Protein AF-A0ABC8TXB7-F1 (afdb_monomer_lite)

Structure (mmCIF, N/CA/C/O backbone):
data_AF-A0ABC8TXB7-F1
#
_entry.id   AF-A0ABC8TXB7-F1
#
loop_
_atom_site.group_PDB
_atom_site.id
_atom_site.type_symbol
_atom_site.label_atom_id
_atom_site.label_alt_id
_atom_site.label_comp_id
_atom_site.label_asym_id
_atom_site.label_entity_id
_atom_site.label_seq_id
_atom_site.pdbx_PDB_ins_code
_atom_site.Cartn_x
_atom_site.Cartn_y
_atom_site.Cartn_z
_atom_site.occupancy
_atom_site.B_iso_or_equiv
_atom_site.auth_seq_id
_atom_site.auth_comp_id
_atom_site.auth_asym_id
_atom_site.auth_atom_id
_atom_site.pdbx_PDB_model_num
ATOM 1 N N . MET A 1 1 ? 2.587 63.667 43.432 1.00 40.84 1 MET A N 1
ATOM 2 C CA . MET A 1 1 ? 2.588 63.448 41.969 1.00 40.84 1 MET A CA 1
ATOM 3 C C . MET A 1 1 ? 3.119 62.035 41.774 1.00 40.84 1 MET A C 1
ATOM 5 O O . MET A 1 1 ? 4.238 61.789 42.187 1.00 40.84 1 MET A O 1
ATOM 9 N N . SER A 1 2 ? 2.221 61.054 41.638 1.00 45.91 2 SER A N 1
ATOM 10 C CA . SER A 1 2 ? 1.922 60.368 40.360 1.00 45.91 2 SER A CA 1
ATOM 11 C C . SER A 1 2 ? 3.067 59.429 39.947 1.00 45.91 2 SER A C 1
ATOM 13 O O . SER A 1 2 ? 4.200 59.868 39.918 1.00 45.91 2 SER A O 1
ATOM 15 N N . SER A 1 3 ? 2.925 58.165 39.566 1.00 48.38 3 SER A N 1
ATOM 16 C CA . SER A 1 3 ? 1.823 57.213 39.469 1.00 48.38 3 SER A CA 1
ATOM 17 C C . SER A 1 3 ? 2.471 55.848 39.182 1.00 48.38 3 SER A C 1
ATOM 19 O O . SER A 1 3 ? 3.453 55.772 38.454 1.00 48.38 3 SER A O 1
ATOM 21 N N . ARG A 1 4 ? 1.905 54.792 39.772 1.00 57.88 4 ARG A N 1
ATOM 22 C CA . ARG A 1 4 ? 1.674 53.439 39.226 1.00 57.88 4 ARG A CA 1
ATOM 23 C C . ARG A 1 4 ? 2.416 53.061 37.930 1.00 57.88 4 ARG A C 1
ATOM 25 O O . ARG A 1 4 ? 2.112 53.590 36.867 1.00 57.88 4 ARG A O 1
ATOM 32 N N . GLY A 1 5 ? 3.234 52.016 38.015 1.00 49.91 5 GLY A N 1
ATOM 33 C CA . GLY A 1 5 ? 3.730 51.269 36.859 1.00 49.91 5 GLY A CA 1
ATOM 34 C C . GLY A 1 5 ? 4.076 49.828 37.226 1.00 49.91 5 GLY A C 1
ATOM 35 O O . GLY A 1 5 ? 5.193 49.390 36.987 1.00 49.91 5 GLY A O 1
ATOM 36 N N . GLY A 1 6 ? 3.150 49.117 37.881 1.00 49.91 6 GLY A N 1
ATOM 37 C CA . GLY A 1 6 ? 3.267 47.673 38.080 1.00 49.91 6 GLY A CA 1
ATOM 38 C C . GLY A 1 6 ? 3.176 46.974 36.727 1.00 49.91 6 GLY A C 1
ATOM 39 O O . GLY A 1 6 ? 2.152 47.055 36.054 1.00 49.91 6 GLY A O 1
ATOM 40 N N . SER A 1 7 ? 4.263 46.340 36.306 1.00 57.38 7 SER A N 1
ATOM 41 C CA . SER A 1 7 ? 4.310 45.506 35.112 1.00 57.38 7 SER A CA 1
ATOM 42 C C . SER A 1 7 ? 3.600 44.176 35.386 1.00 57.38 7 SER A C 1
ATOM 44 O O . SER A 1 7 ? 4.249 43.177 35.692 1.00 57.38 7 SER A O 1
ATOM 46 N N . ASP A 1 8 ? 2.270 44.166 35.282 1.00 58.62 8 ASP A N 1
ATOM 47 C CA . ASP A 1 8 ? 1.474 42.941 35.138 1.00 58.62 8 ASP A CA 1
ATOM 48 C C . ASP A 1 8 ? 1.701 42.378 33.727 1.00 58.62 8 ASP A C 1
ATOM 50 O O . ASP A 1 8 ? 0.940 42.625 32.790 1.00 58.62 8 ASP A O 1
ATOM 54 N N . GLN A 1 9 ? 2.807 41.655 33.545 1.00 62.94 9 GLN A N 1
ATOM 55 C CA . GLN A 1 9 ? 3.000 40.828 32.360 1.00 62.94 9 GLN A CA 1
ATOM 56 C C . GLN A 1 9 ? 2.382 39.451 32.654 1.00 62.94 9 GLN A C 1
ATOM 58 O O . GLN A 1 9 ? 2.879 38.745 33.534 1.00 62.94 9 GLN A O 1
ATOM 63 N N . PRO A 1 10 ? 1.295 39.043 31.970 1.00 63.06 10 PRO A N 1
ATOM 64 C CA . PRO A 1 10 ? 0.697 37.736 32.204 1.00 63.06 10 PRO A CA 1
ATOM 65 C C . PRO A 1 10 ? 1.711 36.634 31.861 1.00 63.06 10 PRO A C 1
ATOM 67 O O . PRO A 1 10 ? 2.472 36.786 30.899 1.00 63.06 10 PRO A O 1
ATOM 70 N N . PRO A 1 11 ? 1.737 35.516 32.613 1.00 64.25 11 PRO A N 1
ATOM 71 C CA . PRO A 1 11 ? 2.692 34.444 32.382 1.00 64.25 11 PRO A CA 1
ATOM 72 C C . PRO A 1 11 ? 2.515 33.921 30.958 1.00 64.25 11 PRO A C 1
ATOM 74 O O . PRO A 1 11 ? 1.448 33.418 30.594 1.00 64.25 11 PRO A O 1
ATOM 77 N N . GLN A 1 12 ? 3.562 34.063 30.141 1.00 66.06 12 GLN A N 1
ATOM 78 C CA . GLN A 1 12 ? 3.605 33.509 28.796 1.00 66.06 12 GLN A CA 1
ATOM 79 C C . GLN A 1 12 ? 3.373 31.998 28.899 1.00 66.06 12 GLN A C 1
ATOM 81 O O . GLN A 1 12 ? 4.254 31.240 29.304 1.00 66.06 12 GLN A O 1
ATOM 86 N N . ARG A 1 13 ? 2.160 31.549 28.559 1.00 66.88 13 ARG A N 1
ATOM 87 C CA . ARG A 1 13 ? 1.836 30.129 28.426 1.00 66.88 13 ARG A CA 1
ATOM 88 C C . ARG A 1 13 ? 2.662 29.589 27.266 1.00 66.88 13 ARG A C 1
ATOM 90 O O . ARG A 1 13 ? 2.280 29.719 26.107 1.00 66.88 13 ARG A O 1
ATOM 97 N N . ARG A 1 14 ? 3.830 29.033 27.583 1.00 71.06 14 ARG A N 1
ATOM 98 C CA . ARG A 1 14 ? 4.711 28.380 26.619 1.00 71.06 14 ARG A CA 1
ATOM 99 C C . ARG A 1 14 ? 3.948 27.210 26.003 1.00 71.06 14 ARG A C 1
ATOM 101 O O . ARG A 1 14 ? 3.789 26.175 26.644 1.00 71.06 14 ARG A O 1
ATOM 108 N N . ILE A 1 15 ? 3.462 27.383 24.775 1.00 75.56 15 ILE A N 1
ATOM 109 C CA . ILE A 1 15 ? 2.870 26.299 23.989 1.00 75.56 15 ILE A CA 1
ATOM 110 C C . ILE A 1 15 ? 3.979 25.266 23.772 1.00 75.56 15 ILE A C 1
ATOM 112 O O . ILE A 1 15 ? 4.934 25.504 23.032 1.00 75.56 15 ILE A O 1
ATOM 116 N N . MET A 1 16 ? 3.894 24.137 24.472 1.00 74.25 16 MET A N 1
ATOM 117 C CA . MET A 1 16 ? 4.780 23.002 24.244 1.00 74.25 16 MET A CA 1
ATOM 118 C C . MET A 1 16 ? 4.300 22.317 22.967 1.00 74.25 16 MET A C 1
ATOM 120 O O . MET A 1 16 ? 3.177 21.824 22.909 1.00 74.25 16 MET A O 1
ATOM 124 N N . ARG A 1 17 ? 5.128 22.335 21.918 1.00 72.69 17 ARG A N 1
ATOM 125 C CA . ARG A 1 17 ? 4.863 21.552 20.709 1.00 72.69 17 ARG A CA 1
ATOM 126 C C . ARG A 1 17 ? 4.955 20.071 21.073 1.00 72.69 17 ARG A C 1
ATOM 128 O O . ARG A 1 17 ? 6.001 19.626 21.542 1.00 72.69 17 ARG A O 1
ATOM 135 N N . THR A 1 18 ? 3.878 19.321 20.861 1.00 68.25 18 THR A N 1
ATOM 136 C CA . THR A 1 18 ? 3.909 17.856 20.915 1.00 68.25 18 THR A CA 1
ATOM 137 C C . THR A 1 18 ? 4.859 17.362 19.825 1.00 68.25 18 THR A C 1
ATOM 139 O O . THR A 1 18 ? 4.745 17.771 18.670 1.00 68.25 18 THR A O 1
ATOM 142 N N . GLN A 1 19 ? 5.838 16.535 20.191 1.00 66.50 19 GLN A N 1
ATOM 143 C CA . GLN A 1 19 ? 6.773 15.952 19.231 1.00 66.50 19 GLN A CA 1
ATOM 144 C C . GLN A 1 19 ? 6.051 14.871 18.422 1.00 66.50 19 GLN A C 1
ATOM 146 O O . GLN A 1 19 ? 5.929 13.739 18.876 1.00 66.50 19 GLN A O 1
ATOM 151 N N . THR A 1 20 ? 5.571 15.212 17.227 1.00 61.38 20 THR A N 1
ATOM 152 C CA . THR A 1 20 ? 4.909 14.258 16.315 1.00 61.38 20 THR A CA 1
ATOM 153 C C . THR A 1 20 ? 5.872 13.617 15.306 1.00 61.38 20 THR A C 1
ATOM 155 O O . THR A 1 20 ? 5.436 13.043 14.319 1.00 61.38 20 THR A O 1
ATOM 158 N N . ALA A 1 21 ? 7.188 13.719 15.510 1.00 57.72 21 ALA A N 1
ATOM 159 C CA . ALA A 1 21 ? 8.182 13.237 14.543 1.00 57.72 21 ALA A CA 1
ATOM 160 C C . ALA A 1 21 ? 9.455 12.719 15.229 1.00 57.72 21 ALA A C 1
ATOM 162 O O . ALA A 1 21 ? 10.572 13.030 14.829 1.00 57.72 21 ALA A O 1
ATOM 163 N N . GLY A 1 22 ? 9.285 11.974 16.319 1.00 51.66 22 GLY A N 1
ATOM 164 C CA . GLY A 1 22 ? 10.383 11.514 17.164 1.00 51.66 22 GLY A CA 1
ATOM 165 C C . GLY A 1 22 ? 10.865 10.090 16.903 1.00 51.66 22 GLY A C 1
ATOM 166 O O . GLY A 1 22 ? 11.301 9.496 17.875 1.00 51.66 22 GLY A O 1
ATOM 167 N N . ASN A 1 23 ? 10.741 9.525 15.689 1.00 55.19 23 ASN A N 1
ATOM 168 C CA . ASN A 1 23 ? 11.569 8.389 15.228 1.00 55.19 23 ASN A CA 1
ATOM 169 C C . ASN A 1 23 ? 11.373 8.045 13.728 1.00 55.19 23 ASN A C 1
ATOM 171 O O . ASN A 1 23 ? 11.198 6.882 13.388 1.00 55.19 23 ASN A O 1
ATOM 175 N N . LEU A 1 24 ? 11.359 9.015 12.803 1.00 56.88 24 LEU A N 1
ATOM 176 C CA . LEU A 1 24 ? 11.335 8.694 11.360 1.00 56.88 24 LEU A CA 1
ATOM 177 C C . LEU A 1 24 ? 12.730 8.234 10.886 1.00 56.88 24 LEU A C 1
ATOM 179 O O . LEU A 1 24 ? 13.374 8.878 10.064 1.00 56.88 24 LEU A O 1
ATOM 183 N N . GLY A 1 25 ? 13.221 7.136 11.459 1.00 54.78 25 GLY A N 1
ATOM 184 C CA . GLY A 1 25 ? 14.199 6.289 10.796 1.00 54.78 25 GLY A CA 1
ATOM 185 C C . GLY A 1 25 ? 13.464 5.475 9.737 1.00 54.78 25 GLY A C 1
ATOM 186 O O . GLY A 1 25 ? 12.368 4.978 9.992 1.00 54.78 25 GLY A O 1
ATOM 187 N N . GLU A 1 26 ? 14.068 5.353 8.562 1.00 55.19 26 GLU A N 1
ATOM 188 C CA . GLU A 1 26 ? 13.579 4.617 7.384 1.00 55.19 26 GLU A CA 1
ATOM 189 C C . GLU A 1 26 ? 13.012 3.218 7.731 1.00 55.19 26 GLU A C 1
ATOM 191 O O . GLU A 1 26 ? 12.100 2.739 7.070 1.00 55.19 26 GLU A O 1
ATOM 196 N N . SER A 1 27 ? 13.448 2.615 8.846 1.00 54.12 27 SER A N 1
ATOM 197 C CA . SER A 1 27 ? 13.032 1.288 9.316 1.00 54.12 27 SER A CA 1
ATOM 198 C C . SER A 1 27 ? 11.674 1.190 10.031 1.00 54.12 27 SER A C 1
ATOM 200 O O . SER A 1 27 ? 11.191 0.075 10.220 1.00 54.12 27 SER A O 1
ATOM 202 N N . ILE A 1 28 ? 11.033 2.290 10.457 1.00 55.56 28 ILE A N 1
ATOM 203 C CA . ILE A 1 28 ? 9.687 2.195 11.071 1.00 55.56 28 ILE A CA 1
ATOM 204 C C . ILE A 1 28 ? 8.605 1.988 10.010 1.00 55.56 28 ILE A C 1
ATOM 206 O O . ILE A 1 28 ? 7.599 1.338 10.285 1.00 55.56 28 ILE A O 1
ATOM 210 N N . PHE A 1 29 ? 8.817 2.492 8.795 1.00 55.19 29 PHE A N 1
ATOM 211 C CA . PHE A 1 29 ? 7.863 2.317 7.700 1.00 55.19 29 PHE A CA 1
ATOM 212 C C . PHE A 1 29 ? 7.846 0.884 7.142 1.00 55.19 29 PHE A C 1
ATOM 214 O O . PHE A 1 29 ? 6.832 0.481 6.583 1.00 55.19 29 PHE A O 1
ATOM 221 N N . ASP A 1 30 ? 8.898 0.097 7.397 1.00 56.28 30 ASP A N 1
ATOM 222 C CA . ASP A 1 30 ? 8.958 -1.344 7.105 1.00 56.28 30 ASP A CA 1
ATOM 223 C C . ASP A 1 30 ? 8.342 -2.221 8.215 1.00 56.28 30 ASP A C 1
ATOM 225 O O . ASP A 1 30 ? 8.357 -3.450 8.125 1.00 56.28 30 ASP A O 1
ATOM 229 N N . SER A 1 31 ? 7.801 -1.636 9.294 1.00 58.91 31 SER A N 1
ATOM 230 C CA . SER A 1 31 ? 7.135 -2.430 10.330 1.00 58.91 31 SER A CA 1
ATOM 231 C C . SER A 1 31 ? 5.849 -3.043 9.777 1.00 58.91 31 SER A C 1
ATOM 233 O O . SER A 1 31 ? 4.878 -2.339 9.519 1.00 58.91 31 SER A O 1
ATOM 235 N N . GLU A 1 32 ? 5.801 -4.376 9.706 1.00 63.62 32 GLU A N 1
ATOM 236 C CA . GLU A 1 32 ? 4.623 -5.193 9.347 1.00 63.62 32 GLU A CA 1
ATOM 237 C C . GLU A 1 32 ? 3.369 -4.919 10.216 1.00 63.62 32 GLU A C 1
ATOM 239 O O . GLU A 1 32 ? 2.295 -5.483 9.992 1.00 63.62 32 GLU A O 1
ATOM 244 N N . VAL A 1 33 ? 3.491 -4.052 11.223 1.00 75.25 33 VAL A N 1
ATOM 245 C CA . VAL A 1 33 ? 2.455 -3.673 12.177 1.00 75.25 33 VAL A CA 1
ATOM 246 C C . VAL A 1 33 ? 1.852 -2.324 11.786 1.00 75.25 33 VAL A C 1
ATOM 248 O O . VAL A 1 33 ? 2.428 -1.264 12.024 1.00 75.25 33 VAL A O 1
ATOM 251 N N . VAL A 1 34 ? 0.637 -2.370 11.241 1.00 82.50 34 VAL A N 1
ATOM 252 C CA . VAL A 1 34 ? -0.178 -1.181 10.964 1.00 82.50 34 VAL A CA 1
ATOM 253 C C . VAL A 1 34 ? -0.852 -0.702 12.265 1.00 82.50 34 VAL A C 1
ATOM 255 O O . VAL A 1 34 ? -1.508 -1.506 12.934 1.00 82.50 34 VAL A O 1
ATOM 258 N N . PRO A 1 35 ? -0.733 0.585 12.652 1.00 88.38 35 PRO A N 1
ATOM 259 C CA . PRO A 1 35 ? -1.436 1.147 13.807 1.00 88.38 35 PRO A CA 1
ATOM 260 C C . PRO A 1 35 ? -2.957 0.949 13.736 1.00 88.38 35 PRO A C 1
ATOM 262 O O . PRO A 1 35 ? -3.539 0.973 12.653 1.00 88.38 35 PRO A O 1
ATOM 265 N N . SER A 1 36 ? -3.628 0.836 14.889 1.00 86.94 36 SER A N 1
ATOM 266 C CA . SER A 1 36 ? -5.071 0.535 14.957 1.00 86.94 36 SER A CA 1
ATOM 267 C C . SER A 1 36 ? -5.955 1.534 14.202 1.00 86.94 36 SER A C 1
ATOM 269 O O . SER A 1 36 ? -6.951 1.136 13.606 1.00 86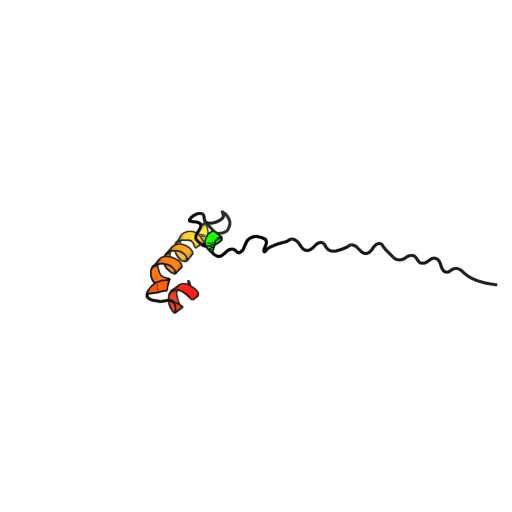.94 36 SER A O 1
ATOM 271 N N . SER A 1 37 ? -5.568 2.813 14.160 1.00 91.00 37 SER A N 1
ATOM 272 C CA . SER A 1 37 ? -6.275 3.860 13.410 1.00 91.00 37 SER A CA 1
ATOM 273 C C . SER A 1 37 ? -6.208 3.697 11.889 1.00 91.00 37 SER A C 1
ATOM 275 O O . SER A 1 37 ? -6.950 4.366 11.181 1.00 91.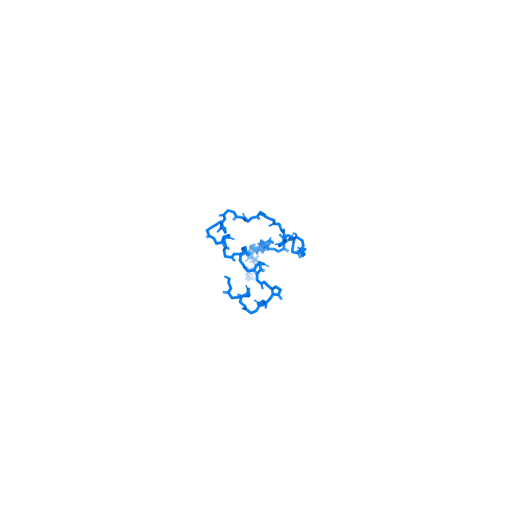00 37 SER A O 1
ATOM 277 N N . LEU A 1 38 ? -5.301 2.858 11.382 1.00 89.69 38 LEU A N 1
ATOM 278 C CA . LEU A 1 38 ? -5.059 2.634 9.954 1.00 89.69 38 LEU A CA 1
ATOM 279 C C . LEU A 1 38 ? -5.442 1.212 9.512 1.00 89.69 38 LEU A C 1
ATOM 281 O O . LEU A 1 38 ? -5.209 0.841 8.365 1.00 89.69 38 LEU A O 1
ATOM 285 N N . VAL A 1 39 ? -6.041 0.407 10.395 1.00 90.69 39 VAL A N 1
ATOM 286 C CA . VAL A 1 39 ? -6.421 -0.986 10.095 1.00 90.69 39 VAL A CA 1
ATOM 287 C C . VAL A 1 39 ? -7.400 -1.067 8.926 1.00 90.69 39 VAL A C 1
ATOM 289 O O . VAL A 1 39 ? -7.278 -1.961 8.092 1.00 90.69 39 VAL A O 1
ATOM 292 N N . GLU A 1 40 ? -8.324 -0.111 8.821 1.00 94.69 40 GLU A N 1
ATOM 293 C CA . GLU A 1 40 ? -9.307 -0.056 7.732 1.00 94.69 40 GLU A CA 1
ATOM 294 C C . GLU A 1 40 ? -8.653 0.084 6.348 1.00 94.69 40 GLU A C 1
ATOM 296 O O . GLU A 1 40 ? -9.166 -0.454 5.370 1.00 94.69 40 GLU A O 1
ATOM 301 N N . ILE A 1 41 ? -7.492 0.744 6.269 1.00 94.62 41 ILE A N 1
ATOM 302 C CA . ILE A 1 41 ? -6.751 0.960 5.017 1.00 94.62 41 ILE A CA 1
ATOM 303 C C . ILE A 1 41 ? -5.533 0.038 4.863 1.00 94.62 41 ILE A C 1
ATOM 305 O O . ILE A 1 41 ? -4.838 0.108 3.852 1.00 94.62 41 ILE A O 1
ATOM 309 N N . ALA A 1 42 ? -5.268 -0.857 5.820 1.00 91.94 42 ALA A N 1
ATOM 310 C CA . ALA A 1 42 ? -4.121 -1.766 5.779 1.00 91.94 42 ALA A CA 1
ATOM 311 C C . ALA A 1 42 ? -4.009 -2.586 4.474 1.00 91.94 42 ALA A C 1
ATOM 313 O O . ALA 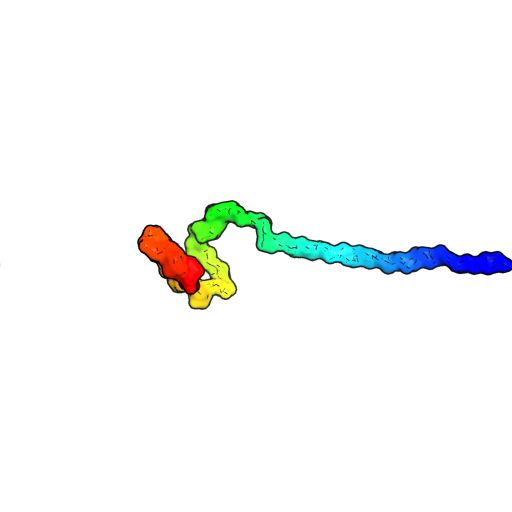A 1 42 ? -2.888 -2.760 3.989 1.00 91.94 42 ALA A O 1
ATOM 314 N N . PRO A 1 43 ? -5.112 -3.067 3.853 1.00 93.56 43 PRO A N 1
ATOM 315 C CA . PRO A 1 43 ? -5.025 -3.739 2.558 1.00 93.56 43 PRO A CA 1
ATOM 316 C C . PRO A 1 43 ? -4.475 -2.840 1.441 1.00 93.56 43 PRO A C 1
ATOM 318 O O . PRO A 1 43 ? -3.713 -3.318 0.608 1.00 93.56 43 PRO A O 1
ATOM 321 N N . ILE A 1 44 ? -4.821 -1.549 1.441 1.00 95.50 44 ILE A N 1
ATOM 322 C CA . ILE A 1 44 ? -4.368 -0.578 0.434 1.00 95.50 44 ILE A CA 1
ATOM 323 C C . ILE A 1 44 ? -2.866 -0.333 0.587 1.00 95.50 44 ILE A C 1
ATOM 325 O O . ILE A 1 44 ? -2.121 -0.434 -0.386 1.00 95.50 44 ILE A O 1
ATOM 329 N N . LEU A 1 45 ? -2.410 -0.118 1.825 1.00 93.31 45 LEU A N 1
ATOM 330 C CA . LEU A 1 45 ? -0.990 0.067 2.135 1.00 93.31 45 LEU A CA 1
ATOM 331 C C . LEU A 1 45 ? -0.149 -1.157 1.739 1.00 93.31 45 LEU A C 1
ATOM 333 O O . LEU A 1 45 ? 0.965 -1.014 1.242 1.00 93.31 45 LEU A O 1
ATOM 337 N N . ARG A 1 46 ? -0.694 -2.372 1.901 1.00 92.44 46 ARG A N 1
ATOM 338 C CA . ARG A 1 46 ? -0.023 -3.598 1.448 1.00 92.44 46 ARG A CA 1
ATOM 339 C C . ARG A 1 46 ? 0.126 -3.636 -0.075 1.00 92.44 46 ARG A C 1
ATOM 341 O O . ARG A 1 46 ? 1.216 -3.919 -0.560 1.00 92.44 46 ARG A O 1
ATOM 348 N N . VAL A 1 47 ? -0.935 -3.311 -0.817 1.00 94.94 47 VAL A N 1
ATOM 349 C CA . VAL A 1 47 ? -0.894 -3.262 -2.289 1.00 94.94 47 VAL A CA 1
ATOM 350 C C . VAL A 1 47 ? 0.106 -2.216 -2.783 1.00 94.94 47 VAL A C 1
ATOM 352 O O . VAL A 1 47 ? 0.853 -2.505 -3.716 1.00 94.94 47 VAL A O 1
ATOM 355 N N . ALA A 1 48 ? 0.169 -1.038 -2.152 1.00 95.44 48 ALA A N 1
ATOM 356 C CA . ALA A 1 48 ? 1.139 0.000 -2.503 1.00 95.44 48 ALA A CA 1
ATOM 357 C C . ALA A 1 48 ? 2.583 -0.538 -2.462 1.00 95.44 48 ALA A C 1
ATOM 359 O O . ALA A 1 48 ? 3.319 -0.397 -3.440 1.00 95.44 48 ALA A O 1
ATOM 360 N N . ASN A 1 49 ? 2.944 -1.258 -1.395 1.00 93.62 49 ASN A N 1
ATOM 361 C CA . ASN A 1 49 ? 4.264 -1.876 -1.244 1.00 93.62 49 ASN A CA 1
ATOM 362 C C . ASN A 1 49 ? 4.516 -3.008 -2.260 1.00 93.62 49 ASN A C 1
ATOM 364 O O . ASN A 1 49 ? 5.620 -3.140 -2.789 1.00 93.62 49 ASN A O 1
ATOM 368 N N . GLU A 1 50 ? 3.503 -3.830 -2.560 1.00 94.56 50 GLU A N 1
ATOM 369 C CA . GLU A 1 50 ? 3.618 -4.925 -3.537 1.00 94.56 50 GLU A CA 1
ATOM 370 C C . GLU A 1 50 ? 3.919 -4.409 -4.952 1.00 94.56 50 GLU A C 1
ATOM 372 O O . GLU A 1 50 ? 4.722 -5.001 -5.681 1.00 94.56 50 GLU A O 1
ATOM 377 N N . VAL A 1 51 ? 3.285 -3.300 -5.351 1.00 97.00 51 VAL A N 1
ATOM 378 C CA . VAL A 1 51 ? 3.384 -2.788 -6.724 1.00 97.00 51 VAL A CA 1
ATOM 379 C C . VAL A 1 51 ? 4.487 -1.751 -6.919 1.00 97.00 51 VAL A C 1
ATOM 381 O O . VAL A 1 51 ? 4.865 -1.528 -8.068 1.00 97.00 51 VAL A O 1
ATOM 384 N N . GLU A 1 52 ? 5.050 -1.168 -5.855 1.00 96.12 52 GLU A N 1
ATOM 385 C CA . GLU A 1 52 ? 6.016 -0.054 -5.895 1.00 96.12 52 GLU A CA 1
ATOM 386 C C . GLU A 1 52 ? 7.120 -0.234 -6.946 1.00 96.12 52 GLU A C 1
ATOM 388 O O . GLU A 1 52 ? 7.339 0.637 -7.790 1.00 96.12 52 GLU A O 1
ATOM 393 N N . LYS A 1 53 ? 7.771 -1.402 -6.960 1.00 96.50 53 LYS A N 1
ATOM 394 C CA . LYS A 1 53 ? 8.905 -1.682 -7.858 1.00 96.50 53 LYS A CA 1
ATOM 395 C C . LYS A 1 53 ? 8.521 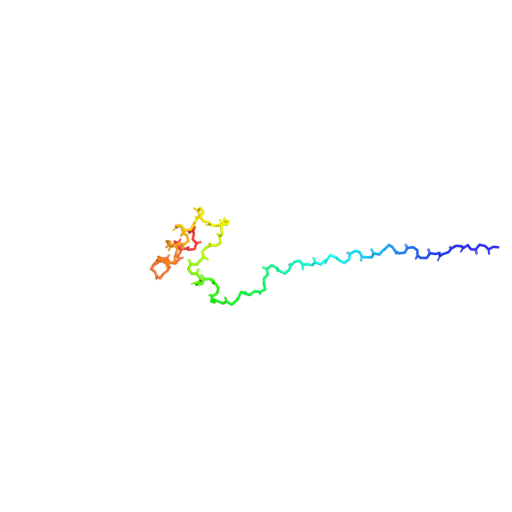-1.694 -9.336 1.00 96.50 53 LYS A C 1
ATOM 397 O O . LYS A 1 53 ? 9.343 -1.379 -10.190 1.00 96.50 53 LYS A O 1
ATOM 402 N N . SER A 1 54 ? 7.292 -2.104 -9.641 1.00 98.12 54 SER A N 1
ATOM 403 C CA . SER A 1 54 ? 6.803 -2.258 -11.016 1.00 98.12 54 SER A CA 1
ATOM 404 C C . SER A 1 54 ? 6.020 -1.03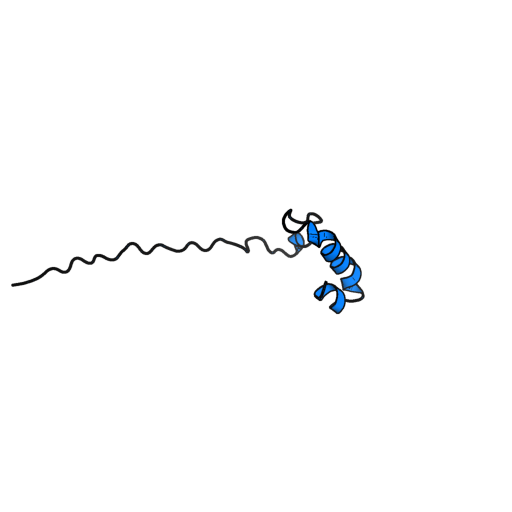8 -11.496 1.00 98.12 54 SER A C 1
ATOM 406 O O . SER A 1 54 ? 6.066 -0.695 -12.675 1.00 98.12 54 SER A O 1
ATOM 408 N N . ASN A 1 55 ? 5.309 -0.375 -10.583 1.00 97.88 55 ASN A N 1
ATOM 409 C CA . ASN A 1 55 ? 4.366 0.697 -10.857 1.00 97.88 55 ASN A CA 1
ATOM 410 C C . ASN A 1 55 ? 4.441 1.768 -9.753 1.00 97.88 55 ASN A C 1
ATOM 412 O O . ASN A 1 55 ? 3.477 1.959 -9.006 1.00 97.88 55 ASN A O 1
ATOM 416 N N . PRO A 1 56 ? 5.547 2.528 -9.666 1.00 97.44 56 PRO A N 1
ATOM 417 C CA . PRO A 1 56 ? 5.769 3.475 -8.570 1.00 97.44 56 PRO A CA 1
ATOM 418 C C . PRO A 1 56 ? 4.712 4.585 -8.523 1.00 97.44 56 PRO A C 1
ATOM 420 O O . PRO A 1 56 ? 4.326 5.053 -7.458 1.00 97.44 56 PRO A O 1
ATOM 423 N N . ARG A 1 57 ? 4.181 4.984 -9.686 1.00 97.81 57 ARG A N 1
ATOM 424 C CA . ARG A 1 57 ? 3.093 5.970 -9.761 1.00 97.81 57 ARG A CA 1
ATOM 425 C C . ARG A 1 57 ? 1.773 5.451 -9.204 1.00 97.81 57 ARG A C 1
ATOM 427 O O . ARG A 1 57 ? 1.017 6.242 -8.659 1.00 97.81 57 ARG A O 1
ATOM 434 N N . VAL A 1 58 ? 1.490 4.161 -9.378 1.00 97.94 58 VAL A N 1
ATOM 435 C CA . VAL A 1 58 ? 0.279 3.547 -8.826 1.00 97.94 58 VAL A CA 1
ATOM 436 C C . VAL A 1 58 ? 0.440 3.419 -7.317 1.00 97.94 58 VAL A C 1
ATOM 438 O O . VAL A 1 58 ? -0.430 3.889 -6.600 1.00 97.94 58 VAL A O 1
ATOM 441 N N . ALA A 1 59 ? 1.587 2.916 -6.848 1.00 96.75 59 ALA A N 1
ATOM 442 C CA . ALA A 1 59 ? 1.894 2.811 -5.421 1.00 96.75 59 ALA A CA 1
ATOM 443 C C . ALA A 1 59 ? 1.755 4.146 -4.673 1.00 96.75 59 ALA A C 1
ATOM 445 O O . ALA A 1 59 ? 1.194 4.173 -3.590 1.00 96.75 59 ALA A O 1
ATOM 446 N N .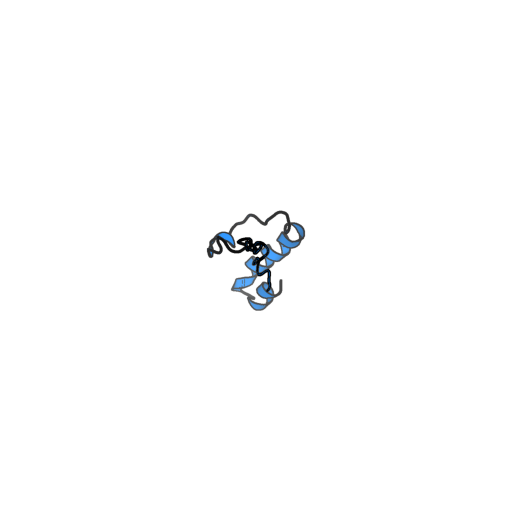 TYR A 1 60 ? 2.203 5.258 -5.268 1.00 96.31 60 TYR A N 1
ATOM 447 C CA . TYR A 1 60 ? 2.083 6.588 -4.658 1.00 96.31 60 TYR A CA 1
ATOM 448 C C . TYR A 1 60 ? 0.635 7.102 -4.536 1.00 96.31 60 TYR A C 1
ATOM 450 O O . TYR A 1 60 ? 0.360 7.978 -3.720 1.00 96.31 60 TYR A O 1
ATOM 458 N N . LEU A 1 61 ? -0.277 6.616 -5.381 1.00 97.38 61 LEU A N 1
ATOM 459 C CA . LEU A 1 61 ? -1.673 7.063 -5.421 1.00 97.38 61 LEU A CA 1
ATOM 460 C C . LEU A 1 61 ? -2.639 6.114 -4.698 1.00 97.38 61 LEU A C 1
ATOM 462 O O . LEU A 1 61 ? -3.812 6.465 -4.558 1.00 97.38 61 LEU A O 1
ATOM 466 N N . CYS A 1 62 ? -2.167 4.931 -4.299 1.00 92.81 62 CYS A N 1
ATOM 467 C CA . CYS A 1 62 ? -2.882 3.996 -3.435 1.00 92.81 62 CYS A CA 1
ATOM 468 C C . CYS A 1 62 ? -2.804 4.472 -1.982 1.00 92.81 62 CYS A C 1
ATOM 470 O O . CYS A 1 62 ? -3.883 4.581 -1.361 1.00 92.81 62 CYS A O 1
#

Secondary structure (DSSP, 8-state):
-------------------S-S---TTSTT-S---GGGGGGHHHHHHHHHHTTT-HHHHHH-

Radius of gyration: 24.89 Å; chains: 1; bounding box: 24×69×53 Å

Foldseek 3Di:
DDDDDPPPDDPPPPPDDDPPDPDPDVVVLVPPDDDPVCPVVSVVQVVLVVCCVPCVVSSVVD

InterPro domains:
  IPR023175 Vta1/Callose synthase, N-terminal domain superfamily [G3DSA:1.25.40.270] (25-62)

Organism: NCBI:txid185542

pLDDT: mean 75.77, std 18.34, range [40.84, 98.12]

Sequence (62 aa):
MSSRGGSDQPPQRRIMRTQTAGNLGESIFDSEVVPSSLVEIAPILRVANEVEKSNPRVAYLC